Protein AF-A0A0C3BB03-F1 (afdb_monomer)

Solvent-accessible surface area (backbone atoms only — not comparable to full-atom values): 6507 Å² total; per-residue (Å²): 126,90,76,76,81,75,54,69,69,59,51,50,52,51,51,51,50,54,50,52,54,53,47,51,54,49,27,54,54,49,53,60,54,65,72,50,68,92,87,60,92,73,78,52,59,61,58,50,34,52,49,51,30,52,50,41,31,71,76,70,70,46,90,57,90,67,57,40,68,60,41,54,44,44,60,74,71,47,76,53,71,68,56,57,46,59,76,66,44,94,54,53,77,69,52,48,52,52,53,53,50,51,51,58,65,72,73,108

Mean predicted aligned error: 7.84 Å

Foldseek 3Di:
DPDDDDDPVVVVVVLVVVLVVLLVVLLVVLLVLVPDDPPDDRDQLVNSQVVSQVVCCVPPVDRHHDDSVVSVCVNVPHDDPVRVVQVVDPDHPVRVVVVVVVCVVVVD

Nearest PDB structures (foldseek):
  9jk9-assembly1_A  TM=3.762E-01  e=3.702E+00  Homo sapiens
  6by2-assembly1_C  TM=3.829E-01  e=6.469E+00  Streptomyces coelicolor A3(2)
  3ifx-assembly1_B  TM=3.886E-01  e=7.791E+00  Streptomyces lividans

Sequence (108 aa):
MPGCAKSDTKKSQLLQKAHDDLMAQAVAAYCTKLKKPAGLKQWGARTICKDFESLNRQAMGKDIKLIYSTLMHLATGGKTKAQSNAEKSWLSDAEVEIVIAYIGEIGN

Structure (mmCIF, N/CA/C/O backbone):
data_AF-A0A0C3BB03-F1
#
_entry.id   AF-A0A0C3BB03-F1
#
loop_
_atom_site.group_PDB
_atom_site.id
_atom_site.type_symbol
_atom_site.label_atom_id
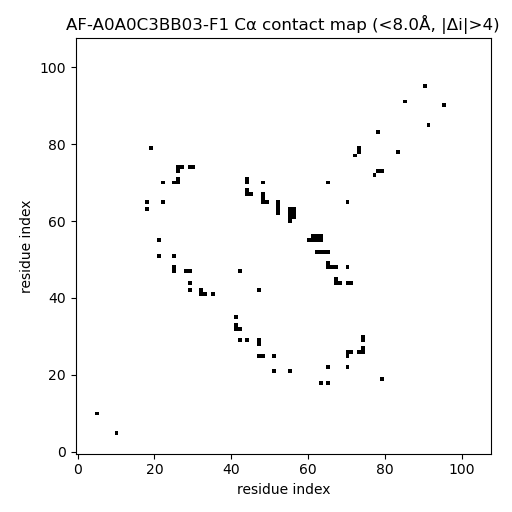_atom_site.label_alt_id
_atom_site.label_comp_id
_atom_site.label_asym_id
_atom_site.label_entity_id
_atom_site.label_seq_id
_atom_site.pdbx_PDB_ins_code
_atom_site.Cartn_x
_atom_site.Cartn_y
_atom_site.Cartn_z
_atom_site.occupancy
_atom_site.B_iso_or_equiv
_atom_site.auth_seq_id
_atom_site.auth_comp_id
_atom_site.auth_asym_id
_atom_site.auth_atom_id
_atom_site.pdbx_PDB_model_num
ATOM 1 N N . MET A 1 1 ? 27.935 11.313 -18.012 1.00 44.84 1 MET A N 1
ATOM 2 C CA . MET A 1 1 ? 27.037 12.405 -18.449 1.00 44.84 1 MET A CA 1
ATOM 3 C C . MET A 1 1 ? 26.032 12.664 -17.335 1.00 44.84 1 MET A C 1
ATOM 5 O O . MET A 1 1 ? 25.542 11.679 -16.790 1.00 44.84 1 MET A O 1
ATOM 9 N N . PRO A 1 2 ? 25.757 13.918 -16.939 1.00 46.12 2 PRO A N 1
ATOM 10 C CA . PRO A 1 2 ? 24.689 14.199 -15.983 1.00 46.12 2 PRO A CA 1
ATOM 11 C C . PRO A 1 2 ? 23.364 13.651 -16.535 1.00 46.12 2 PRO A C 1
ATOM 13 O O . PRO A 1 2 ? 23.052 13.829 -17.710 1.00 46.12 2 PRO A O 1
ATOM 16 N N . GLY A 1 3 ? 22.667 12.879 -15.698 1.00 65.56 3 GLY A N 1
ATOM 17 C CA . GLY A 1 3 ? 21.604 11.963 -16.102 1.00 65.56 3 GLY A CA 1
ATOM 18 C C . GLY A 1 3 ? 20.372 12.659 -16.674 1.00 65.56 3 GLY A C 1
ATOM 19 O O . GLY A 1 3 ? 19.874 13.632 -16.111 1.00 65.56 3 GLY A O 1
ATOM 20 N N . CYS A 1 4 ? 19.867 12.124 -17.785 1.00 77.88 4 CYS A N 1
ATOM 21 C CA . CYS A 1 4 ? 18.640 12.585 -18.422 1.00 77.88 4 CYS A CA 1
ATOM 22 C C . CYS A 1 4 ? 17.455 12.561 -17.445 1.00 77.88 4 CYS A C 1
ATOM 24 O O . CYS A 1 4 ? 17.339 11.679 -16.587 1.00 77.88 4 CYS A O 1
ATOM 26 N N . ALA A 1 5 ? 16.540 13.518 -17.608 1.00 84.44 5 ALA A N 1
ATOM 27 C CA . ALA A 1 5 ? 15.280 13.518 -16.881 1.00 84.44 5 ALA A CA 1
ATOM 28 C C . ALA A 1 5 ? 14.528 12.197 -17.123 1.00 84.44 5 ALA A C 1
ATOM 30 O O . ALA A 1 5 ? 14.457 11.697 -18.244 1.00 84.44 5 ALA A O 1
ATOM 31 N N . LYS A 1 6 ? 13.961 11.624 -16.057 1.00 86.44 6 LYS A N 1
ATOM 32 C CA . LYS A 1 6 ? 13.181 10.382 -16.152 1.00 86.44 6 LYS A CA 1
ATOM 33 C C . LYS A 1 6 ? 11.949 10.593 -17.037 1.00 86.44 6 LYS A C 1
ATOM 35 O O . LYS A 1 6 ? 11.331 11.657 -16.973 1.00 86.44 6 LYS A O 1
ATOM 40 N N . SER A 1 7 ? 11.551 9.554 -17.772 1.00 90.50 7 SER A N 1
ATOM 41 C CA . SER A 1 7 ? 10.264 9.537 -18.475 1.00 90.50 7 SER A CA 1
ATOM 42 C C . SER A 1 7 ? 9.102 9.671 -17.489 1.00 90.50 7 SER A C 1
ATOM 44 O O . SER A 1 7 ? 9.206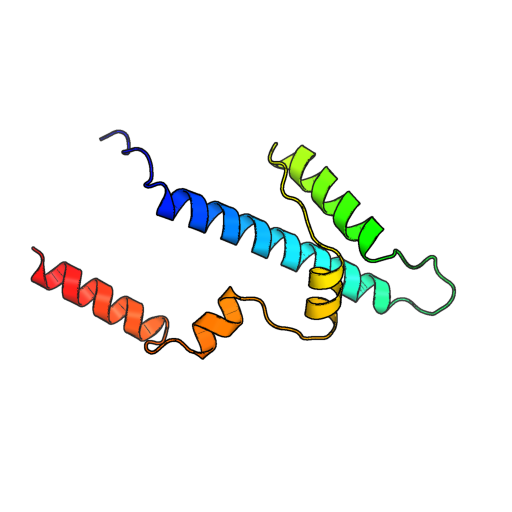 9.274 -16.321 1.00 90.50 7 SER A O 1
ATOM 46 N N . ASP A 1 8 ? 7.976 10.206 -17.950 1.00 89.00 8 ASP A N 1
ATOM 47 C CA . ASP A 1 8 ? 6.807 10.407 -17.089 1.00 89.00 8 ASP A CA 1
ATOM 48 C C . ASP A 1 8 ? 6.234 9.084 -16.580 1.00 89.00 8 ASP A C 1
ATOM 50 O O . ASP A 1 8 ? 5.875 8.977 -15.406 1.00 89.00 8 ASP A O 1
ATOM 54 N N . THR A 1 9 ? 6.295 8.030 -17.397 1.00 90.25 9 THR A N 1
ATOM 55 C CA . THR A 1 9 ? 5.971 6.663 -16.977 1.00 90.25 9 THR A CA 1
ATOM 56 C C . THR A 1 9 ? 6.825 6.229 -15.790 1.00 90.25 9 THR A C 1
ATOM 58 O O . THR A 1 9 ? 6.303 5.718 -14.798 1.00 90.25 9 THR A O 1
ATOM 61 N N . LYS A 1 10 ? 8.142 6.478 -15.830 1.00 89.69 10 LYS A N 1
ATOM 62 C CA . LYS A 1 10 ? 9.038 6.096 -14.732 1.00 89.69 10 LYS A CA 1
ATOM 63 C C . LYS A 1 10 ? 8.777 6.923 -13.475 1.00 89.69 10 LYS A C 1
ATOM 65 O O . LYS A 1 10 ? 8.860 6.388 -12.370 1.00 89.69 10 LYS A O 1
ATOM 70 N N . LYS A 1 11 ? 8.435 8.208 -13.615 1.00 90.31 11 LYS A N 1
ATOM 71 C CA . LYS A 1 11 ? 8.010 9.048 -12.482 1.00 90.31 11 LYS A CA 1
ATOM 72 C C . LYS A 1 11 ? 6.722 8.511 -11.850 1.00 90.31 11 LYS A C 1
ATOM 74 O O . LYS A 1 11 ? 6.669 8.387 -10.630 1.00 90.31 11 LYS A O 1
ATOM 79 N N . SER A 1 12 ? 5.732 8.137 -12.662 1.00 87.81 12 SER A N 1
ATOM 80 C CA . SER A 1 12 ? 4.468 7.552 -12.197 1.00 87.81 12 SER A CA 1
ATOM 81 C C . SER A 1 12 ? 4.688 6.234 -11.445 1.00 87.81 12 SER A C 1
ATOM 83 O O . SER A 1 12 ? 4.198 6.080 -10.329 1.00 87.81 12 SER A O 1
ATOM 85 N N . GLN A 1 13 ? 5.523 5.333 -11.978 1.00 89.69 13 GLN A N 1
ATOM 86 C CA . GLN A 1 13 ? 5.892 4.085 -11.296 1.00 89.69 13 GLN A CA 1
ATOM 87 C C . GLN A 1 13 ? 6.537 4.336 -9.926 1.00 89.69 13 GLN A C 1
ATOM 89 O O . GLN A 1 13 ? 6.223 3.652 -8.955 1.00 89.69 13 GLN A O 1
ATOM 94 N N . LEU A 1 14 ? 7.426 5.331 -9.827 1.00 90.12 14 LEU A N 1
ATOM 95 C CA . LEU A 1 14 ? 8.066 5.692 -8.559 1.00 90.12 14 LEU A CA 1
ATOM 96 C C . LEU A 1 14 ? 7.068 6.259 -7.545 1.00 90.12 14 LEU A C 1
ATOM 98 O O . LEU A 1 14 ? 7.177 5.954 -6.360 1.00 90.12 14 LEU A O 1
ATOM 102 N N . LEU A 1 15 ? 6.104 7.066 -7.997 1.00 89.12 15 LEU A N 1
ATOM 103 C CA . LEU A 1 15 ? 5.037 7.583 -7.137 1.00 89.12 15 LEU A CA 1
ATOM 104 C C . LEU A 1 15 ? 4.126 6.459 -6.639 1.00 89.12 15 LEU A C 1
ATOM 106 O O . LEU A 1 15 ? 3.830 6.415 -5.448 1.00 89.12 15 LEU A O 1
ATOM 110 N N . GLN A 1 16 ? 3.740 5.532 -7.519 1.00 89.75 16 GLN A N 1
ATOM 111 C CA . GLN A 1 16 ? 2.922 4.381 -7.139 1.00 89.75 16 GLN A CA 1
ATOM 112 C C . GLN A 1 16 ? 3.644 3.507 -6.111 1.00 89.75 16 GLN A C 1
ATOM 114 O O . GLN A 1 16 ? 3.055 3.152 -5.095 1.00 89.75 16 GLN A O 1
ATOM 119 N N . LYS A 1 17 ? 4.935 3.227 -6.330 1.00 90.94 17 LYS A N 1
ATOM 120 C CA . LYS A 1 17 ? 5.750 2.467 -5.377 1.00 90.94 17 LYS A CA 1
ATOM 121 C C . LYS A 1 17 ? 5.815 3.157 -4.013 1.00 90.94 17 LYS A C 1
ATOM 123 O O . LYS A 1 17 ? 5.551 2.522 -3.004 1.00 90.94 17 LYS A O 1
ATOM 128 N N . ALA A 1 18 ? 6.080 4.465 -3.989 1.00 91.25 18 ALA A N 1
ATOM 129 C CA . ALA A 1 18 ? 6.113 5.230 -2.743 1.00 91.25 18 ALA A CA 1
ATOM 130 C C . ALA A 1 18 ? 4.762 5.210 -2.004 1.00 91.25 18 ALA A C 1
ATOM 132 O O . ALA A 1 18 ? 4.730 5.100 -0.780 1.00 91.25 18 ALA A O 1
ATOM 133 N N . HIS A 1 19 ? 3.649 5.294 -2.739 1.00 92.75 19 HIS A N 1
ATOM 134 C CA . HIS A 1 19 ? 2.312 5.15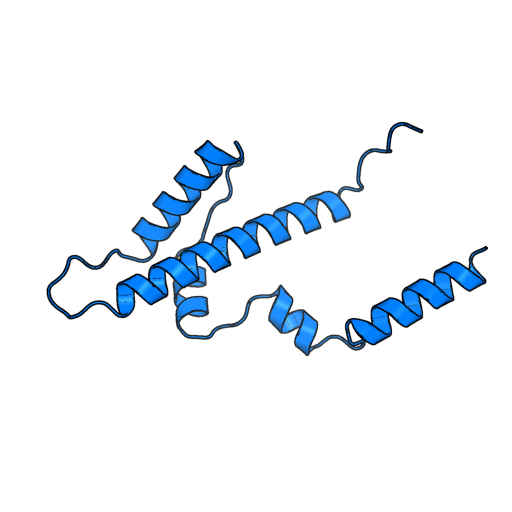8 -2.165 1.00 92.75 19 HIS A CA 1
ATOM 135 C C . HIS A 1 19 ? 2.086 3.760 -1.572 1.00 92.75 19 HIS A C 1
ATOM 137 O O . HIS A 1 19 ? 1.594 3.645 -0.450 1.00 92.75 19 HIS A O 1
ATOM 143 N N . ASP A 1 20 ? 2.445 2.704 -2.301 1.00 92.00 20 ASP A N 1
ATOM 144 C CA . ASP A 1 20 ? 2.237 1.323 -1.859 1.00 92.00 20 ASP A CA 1
ATOM 145 C C . ASP A 1 20 ? 3.105 0.981 -0.638 1.00 92.00 20 ASP A C 1
ATOM 147 O O . ASP A 1 20 ? 2.611 0.357 0.303 1.00 92.00 20 ASP A O 1
ATOM 151 N N . ASP A 1 21 ? 4.346 1.473 -0.595 1.00 91.94 21 ASP A N 1
ATOM 152 C CA . ASP A 1 21 ? 5.244 1.338 0.558 1.00 91.94 21 ASP A CA 1
ATOM 153 C C . ASP A 1 21 ? 4.661 2.038 1.800 1.00 91.94 21 ASP A C 1
ATOM 155 O O . ASP A 1 21 ? 4.607 1.455 2.888 1.00 91.94 21 ASP A O 1
ATOM 159 N N . LEU A 1 22 ? 4.159 3.270 1.643 1.00 93.81 22 LEU A N 1
ATOM 160 C CA . LEU A 1 22 ? 3.514 4.017 2.727 1.00 93.81 22 LEU A CA 1
ATOM 161 C C . LEU A 1 22 ? 2.241 3.306 3.220 1.00 93.81 22 LEU A C 1
ATOM 163 O O . LEU A 1 22 ? 2.003 3.204 4.427 1.00 93.81 22 LEU A O 1
ATOM 167 N N . MET A 1 23 ? 1.439 2.768 2.297 1.00 94.38 23 MET A N 1
ATOM 168 C CA . MET A 1 23 ? 0.238 2.000 2.626 1.00 94.38 23 MET A CA 1
ATOM 169 C C . MET A 1 23 ? 0.587 0.717 3.393 1.00 94.38 23 MET A C 1
ATOM 171 O O . MET A 1 23 ? -0.076 0.405 4.382 1.00 94.38 23 MET A O 1
ATOM 175 N N . ALA A 1 24 ? 1.639 -0.004 2.997 1.00 93.06 24 ALA A N 1
ATOM 176 C CA . ALA A 1 24 ? 2.086 -1.213 3.686 1.00 93.06 24 ALA A CA 1
ATOM 177 C C . ALA A 1 24 ? 2.510 -0.925 5.137 1.00 93.06 24 ALA A C 1
ATOM 179 O O . ALA A 1 24 ? 2.129 -1.661 6.052 1.00 93.06 24 ALA A O 1
ATOM 180 N N . GLN A 1 25 ? 3.223 0.183 5.371 1.00 93.44 25 GLN A N 1
ATOM 181 C CA . GLN A 1 25 ? 3.580 0.629 6.723 1.00 93.44 25 GLN A CA 1
ATOM 182 C C . GLN A 1 25 ? 2.338 0.956 7.564 1.00 93.44 25 GLN A C 1
ATOM 184 O O . GLN A 1 25 ? 2.230 0.520 8.715 1.00 93.44 25 GLN A O 1
ATOM 189 N N . ALA A 1 26 ? 1.368 1.668 6.982 1.00 93.56 26 ALA A N 1
ATOM 190 C CA . ALA A 1 26 ? 0.120 2.010 7.659 1.00 93.56 26 ALA A CA 1
ATOM 191 C C . ALA A 1 26 ? -0.719 0.762 8.004 1.00 93.56 26 ALA A C 1
ATOM 193 O O . ALA A 1 26 ? -1.269 0.671 9.106 1.00 93.56 26 ALA A O 1
ATOM 194 N N . VAL A 1 27 ? -0.781 -0.226 7.103 1.00 93.25 27 VAL A N 1
ATOM 195 C CA . VAL A 1 27 ? -1.450 -1.518 7.338 1.00 93.25 27 VAL A CA 1
ATOM 196 C C . VAL A 1 27 ? -0.771 -2.278 8.474 1.00 93.25 27 VAL A C 1
ATOM 198 O O . VAL A 1 27 ? -1.455 -2.725 9.395 1.00 93.25 27 VAL A O 1
ATOM 201 N N . ALA A 1 28 ? 0.561 -2.375 8.470 1.00 92.19 28 ALA A N 1
ATOM 202 C CA . ALA A 1 28 ? 1.303 -3.027 9.547 1.00 92.19 28 ALA A CA 1
ATOM 203 C C . ALA A 1 28 ? 1.000 -2.370 10.906 1.00 92.19 28 ALA A C 1
ATOM 205 O O . ALA A 1 28 ? 0.637 -3.057 11.867 1.00 92.19 28 ALA A O 1
ATOM 206 N N . ALA A 1 29 ? 1.045 -1.036 10.975 1.00 91.38 29 ALA A N 1
ATOM 207 C CA . ALA A 1 29 ? 0.704 -0.288 12.181 1.00 91.38 29 ALA A CA 1
ATOM 208 C C . ALA A 1 29 ? -0.745 -0.538 12.634 1.00 91.38 29 ALA A C 1
ATOM 210 O O . ALA A 1 29 ? -0.988 -0.771 13.820 1.00 91.38 29 ALA A O 1
ATOM 211 N N . TYR A 1 30 ? -1.708 -0.566 11.712 1.00 91.38 30 TYR A N 1
ATOM 212 C CA . TYR A 1 30 ? -3.101 -0.872 12.039 1.00 91.38 30 TYR A CA 1
ATOM 213 C C . TYR A 1 30 ? -3.277 -2.297 12.577 1.00 91.38 30 TYR A C 1
ATOM 215 O O . TYR A 1 30 ? -3.896 -2.482 13.627 1.00 91.38 30 TYR A O 1
ATOM 223 N N . CYS A 1 31 ? -2.655 -3.292 11.945 1.00 88.31 31 CYS A N 1
ATOM 224 C CA . CYS A 1 31 ? -2.691 -4.680 12.404 1.00 88.31 31 CYS A CA 1
ATOM 225 C C . CYS A 1 31 ? -2.099 -4.839 13.814 1.00 88.31 31 CYS A C 1
ATOM 227 O O . CYS A 1 31 ? -2.659 -5.567 14.635 1.00 88.31 31 CYS A O 1
ATOM 229 N N . THR A 1 32 ? -1.012 -4.129 14.151 1.00 87.62 32 THR A N 1
ATOM 230 C CA . THR A 1 32 ? -0.473 -4.153 15.529 1.00 87.62 32 THR A CA 1
ATOM 231 C C . THR A 1 32 ? -1.434 -3.544 16.551 1.00 87.62 32 THR A C 1
ATOM 233 O O . THR A 1 32 ? -1.530 -4.031 17.677 1.00 87.62 32 THR A O 1
ATOM 236 N N . LYS A 1 33 ? -2.179 -2.498 16.172 1.00 83.88 33 LYS A N 1
ATOM 237 C CA . LYS A 1 33 ? -3.178 -1.856 17.037 1.00 83.88 33 LYS A CA 1
ATOM 238 C C . LYS A 1 33 ? -4.406 -2.743 17.243 1.00 83.88 33 LYS A C 1
ATOM 240 O O . LYS A 1 33 ? -4.926 -2.757 18.355 1.00 83.88 33 LYS A O 1
ATOM 245 N N . LEU A 1 34 ? -4.830 -3.492 16.223 1.00 79.81 34 LEU A N 1
ATOM 246 C CA . LEU A 1 34 ? -5.943 -4.443 16.321 1.00 79.81 34 LEU A CA 1
ATOM 247 C C . LEU A 1 34 ? -5.662 -5.600 17.286 1.00 79.81 34 LEU A C 1
ATOM 249 O O . LEU A 1 34 ? -6.571 -6.052 17.969 1.00 79.81 34 LEU A O 1
ATOM 253 N N . LYS A 1 35 ? -4.406 -6.048 17.393 1.00 80.50 35 LYS A N 1
ATOM 254 C CA . LYS A 1 35 ? -4.002 -7.119 18.323 1.00 80.50 35 LYS A CA 1
ATOM 255 C C . LYS A 1 35 ? -4.048 -6.713 19.804 1.00 80.50 35 LYS A C 1
ATOM 257 O O . LYS A 1 35 ? -3.834 -7.560 20.666 1.00 80.50 35 LYS A O 1
ATOM 262 N N . LYS A 1 36 ? -4.276 -5.433 20.124 1.00 77.44 36 LYS A N 1
ATOM 263 C CA . LYS A 1 36 ? -4.349 -4.972 21.517 1.00 77.44 36 LYS A CA 1
ATOM 264 C C . LYS A 1 36 ? -5.638 -5.467 22.188 1.00 77.44 36 LYS A C 1
ATOM 266 O O . LYS A 1 36 ? -6.685 -5.453 21.540 1.00 77.44 36 LYS A O 1
ATOM 271 N N . PRO A 1 37 ? -5.586 -5.851 23.478 1.00 69.44 37 PRO A N 1
ATOM 272 C CA . PRO A 1 37 ? -6.759 -6.333 24.199 1.00 69.44 37 PRO A CA 1
ATOM 273 C C . PRO A 1 37 ? -7.863 -5.268 24.249 1.00 69.44 37 PRO A C 1
ATOM 275 O O . PRO A 1 37 ? -7.589 -4.062 24.285 1.00 69.44 37 PRO A O 1
ATOM 278 N N . ALA A 1 38 ? -9.116 -5.728 24.248 1.00 64.94 38 ALA A N 1
ATOM 279 C CA . ALA A 1 38 ? -10.288 -4.869 24.370 1.00 64.94 38 ALA A CA 1
ATOM 280 C C . ALA A 1 38 ? -10.209 -4.053 25.675 1.00 64.94 38 ALA A C 1
ATOM 282 O O . ALA A 1 38 ? -9.995 -4.614 26.745 1.00 64.94 38 ALA A O 1
ATOM 283 N N . GLY A 1 39 ? -10.333 -2.724 25.576 1.00 67.81 39 GLY A N 1
ATOM 284 C CA . GLY A 1 39 ? -10.247 -1.798 26.718 1.00 67.81 39 GLY A CA 1
ATOM 285 C C . GLY A 1 39 ? -9.236 -0.659 26.542 1.00 67.81 39 GLY A C 1
ATOM 286 O O . GLY A 1 39 ? -9.367 0.382 27.179 1.00 67.81 39 GLY A O 1
ATOM 287 N N . LEU A 1 40 ? -8.268 -0.795 25.629 1.00 67.44 40 LEU A N 1
ATOM 288 C CA . LEU A 1 40 ? -7.381 0.305 25.228 1.00 67.44 40 LEU A CA 1
ATOM 289 C C . LEU A 1 40 ? -7.972 1.077 24.042 1.00 67.44 40 LEU A C 1
ATOM 291 O O . LEU A 1 40 ? -8.592 0.487 23.159 1.00 67.44 40 LEU A O 1
ATOM 295 N N . LYS A 1 41 ? -7.741 2.399 23.986 1.00 66.12 41 LYS A N 1
ATOM 296 C CA . LYS A 1 41 ? -8.204 3.262 22.884 1.00 66.12 41 LYS A CA 1
ATOM 297 C C . LYS A 1 41 ? -7.697 2.731 21.538 1.00 66.12 41 LYS A C 1
ATOM 299 O O . LYS A 1 41 ? -6.524 2.903 21.193 1.00 66.12 41 LYS A O 1
ATOM 304 N N . GLN A 1 42 ? -8.586 2.104 20.772 1.00 69.19 42 GLN A N 1
ATOM 305 C CA . GLN A 1 42 ? -8.299 1.643 19.420 1.00 69.19 42 GLN A CA 1
ATOM 306 C C . GLN A 1 42 ? -8.321 2.838 18.468 1.00 69.19 42 GLN A C 1
ATOM 308 O O . GLN A 1 42 ? -9.205 3.692 18.521 1.00 69.19 42 GLN A O 1
ATOM 313 N N . TRP A 1 43 ? -7.301 2.934 17.622 1.00 75.00 43 TRP A N 1
ATOM 314 C CA . TRP A 1 43 ? -7.229 3.988 16.620 1.00 75.00 43 TRP A CA 1
ATOM 315 C C . TRP A 1 43 ? -7.972 3.522 15.377 1.00 75.00 43 TRP A C 1
ATOM 317 O O . TRP A 1 43 ? -7.688 2.448 14.847 1.00 75.00 43 TRP A O 1
ATOM 327 N N . GLY A 1 44 ? -8.930 4.326 14.918 1.00 85.56 44 GLY A N 1
ATOM 328 C CA . GLY A 1 44 ? -9.644 4.037 13.682 1.00 85.56 44 GLY A CA 1
ATOM 329 C C . GLY A 1 44 ? -8.711 4.117 12.474 1.00 85.56 44 GLY A C 1
ATOM 330 O O . GLY A 1 44 ? -7.766 4.909 12.462 1.00 85.56 44 GLY A O 1
ATOM 331 N N . ALA A 1 45 ? -9.017 3.350 11.425 1.00 87.56 45 ALA A N 1
ATOM 332 C CA . ALA A 1 45 ? -8.253 3.333 10.174 1.00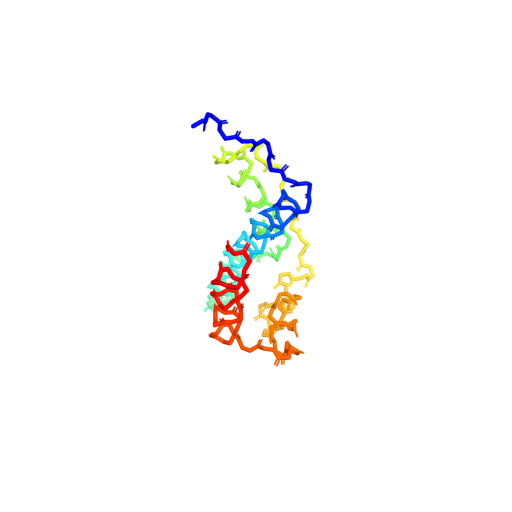 87.56 45 ALA A CA 1
ATOM 333 C C . ALA A 1 45 ? -7.998 4.746 9.611 1.00 87.56 45 ALA A C 1
ATOM 335 O O . ALA A 1 45 ? -6.893 5.059 9.185 1.00 87.56 45 ALA A O 1
ATOM 336 N N . ARG A 1 46 ? -8.996 5.640 9.690 1.00 92.44 46 ARG A N 1
ATOM 337 C CA . ARG A 1 46 ? -8.876 7.042 9.246 1.00 92.44 46 ARG A CA 1
ATOM 338 C C . ARG A 1 46 ? -7.825 7.838 10.020 1.00 92.44 46 ARG A C 1
ATOM 340 O O . ARG A 1 46 ? -7.136 8.654 9.420 1.00 92.44 46 ARG A O 1
ATOM 347 N N . THR A 1 47 ? -7.725 7.632 11.332 1.00 92.06 47 THR A N 1
ATOM 348 C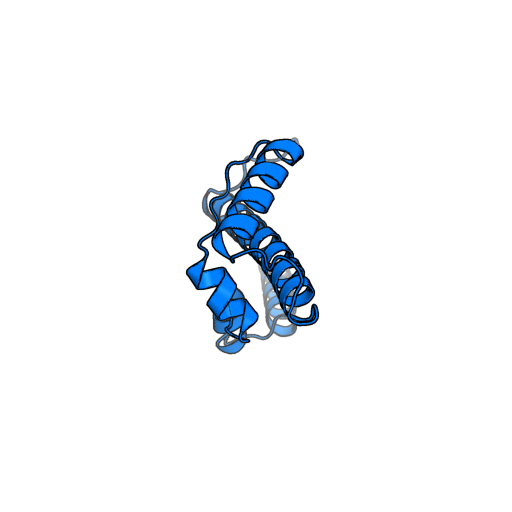 CA . THR A 1 47 ? -6.735 8.319 12.173 1.00 92.06 47 THR A CA 1
ATOM 349 C C . THR A 1 47 ? -5.333 7.873 11.795 1.00 92.06 47 THR A C 1
ATOM 351 O O . THR A 1 47 ? -4.461 8.710 11.618 1.00 92.06 47 THR A O 1
ATOM 354 N N . ILE A 1 48 ? -5.145 6.568 11.590 1.00 91.25 48 ILE A N 1
ATOM 355 C CA . ILE A 1 48 ? -3.853 6.021 11.172 1.00 91.25 48 ILE A CA 1
ATOM 356 C C . ILE A 1 48 ? -3.458 6.558 9.797 1.00 91.25 48 ILE A C 1
ATOM 358 O O . ILE A 1 48 ? -2.340 7.036 9.653 1.00 91.25 48 ILE A O 1
ATOM 362 N N . CYS A 1 49 ? -4.363 6.558 8.812 1.00 93.56 49 CYS A N 1
ATOM 363 C CA . CYS A 1 49 ? -4.067 7.144 7.502 1.00 93.56 49 CYS A CA 1
ATOM 364 C C . CYS A 1 49 ? -3.587 8.597 7.625 1.00 93.56 49 CYS A C 1
ATOM 366 O O . CYS A 1 49 ? -2.526 8.914 7.106 1.00 93.56 49 CYS A O 1
ATOM 368 N N . LYS A 1 50 ? -4.312 9.451 8.362 1.00 93.25 50 LYS A N 1
ATOM 369 C CA . LYS A 1 50 ? -3.938 10.865 8.543 1.00 93.25 50 LYS A CA 1
ATOM 370 C C . LYS A 1 50 ? -2.583 11.048 9.225 1.00 93.25 50 LYS A C 1
ATOM 372 O O . LYS A 1 50 ? -1.812 11.913 8.817 1.00 93.25 50 LYS A O 1
ATOM 377 N N . ASP A 1 51 ? -2.286 10.241 10.241 1.00 92.94 51 ASP A N 1
ATOM 378 C CA . ASP A 1 51 ? -0.98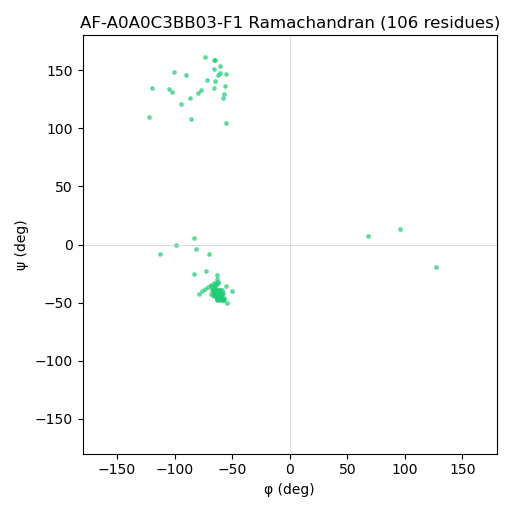2 10.278 10.902 1.00 92.94 51 ASP A CA 1
ATOM 379 C C . ASP A 1 51 ? 0.136 9.926 9.918 1.00 92.94 51 ASP A C 1
ATOM 381 O O . ASP A 1 51 ? 1.094 10.685 9.794 1.00 92.94 51 ASP A O 1
ATOM 385 N N . PHE A 1 52 ? -0.011 8.847 9.146 1.00 92.69 52 PHE A N 1
ATOM 386 C CA . PHE A 1 52 ? 0.992 8.456 8.150 1.00 92.69 52 PHE A CA 1
ATOM 387 C C . PHE A 1 52 ? 1.129 9.465 7.002 1.00 92.69 52 PHE A C 1
ATOM 389 O O . PHE A 1 52 ? 2.249 9.744 6.580 1.00 92.69 52 PHE A O 1
ATOM 396 N N . GLU A 1 53 ? 0.030 10.065 6.538 1.00 93.38 53 GLU A N 1
ATOM 397 C CA . GLU A 1 53 ? 0.056 11.180 5.580 1.00 93.38 53 GLU A CA 1
ATOM 398 C C . GLU A 1 53 ? 0.876 12.356 6.136 1.00 93.38 53 GLU A C 1
ATOM 400 O O . GLU A 1 53 ? 1.771 12.877 5.467 1.00 93.38 53 GLU A O 1
ATOM 405 N N . SER A 1 54 ? 0.619 12.742 7.391 1.00 92.12 54 SER A N 1
ATOM 406 C CA . SER A 1 54 ? 1.324 13.847 8.046 1.00 92.12 54 SER A CA 1
ATOM 407 C C . SER A 1 54 ? 2.814 13.556 8.257 1.00 92.12 54 SER A C 1
ATOM 409 O O . SER A 1 54 ? 3.648 14.417 7.975 1.00 92.12 54 SER A O 1
ATOM 411 N N . LEU A 1 55 ? 3.158 12.332 8.671 1.00 91.31 55 LEU A N 1
ATOM 412 C CA . LEU A 1 55 ? 4.536 11.887 8.872 1.00 91.31 55 LEU A CA 1
ATOM 413 C C . LEU A 1 55 ? 5.301 11.854 7.550 1.00 91.31 55 LEU A C 1
ATOM 415 O O . LEU A 1 55 ? 6.426 12.343 7.476 1.00 91.31 55 LEU A O 1
ATOM 419 N N . ASN A 1 56 ? 4.683 11.343 6.483 1.00 91.19 56 ASN A N 1
ATOM 420 C CA . ASN A 1 56 ? 5.297 11.321 5.159 1.00 91.19 56 ASN A CA 1
ATOM 421 C C . ASN A 1 56 ? 5.520 12.736 4.613 1.00 91.19 56 ASN A C 1
ATOM 423 O O . ASN A 1 56 ? 6.570 13.026 4.036 1.00 91.19 56 ASN A O 1
ATOM 427 N N . ARG A 1 57 ? 4.564 13.643 4.847 1.00 91.31 57 ARG A N 1
ATOM 428 C CA . ARG A 1 57 ? 4.708 15.056 4.490 1.00 91.31 57 ARG A CA 1
ATOM 429 C C . ARG A 1 57 ? 5.860 15.717 5.249 1.00 91.31 57 ARG A C 1
ATOM 431 O O . ARG A 1 57 ? 6.601 16.480 4.642 1.00 91.31 57 ARG A O 1
ATOM 438 N N . GLN A 1 58 ? 6.037 15.417 6.535 1.00 89.69 58 GLN A N 1
ATOM 439 C CA . GLN A 1 58 ? 7.154 15.940 7.332 1.00 89.69 58 GLN A CA 1
ATOM 440 C C . GLN A 1 58 ? 8.506 15.359 6.895 1.00 89.69 58 GLN A C 1
ATOM 442 O O . GLN A 1 58 ? 9.477 16.100 6.785 1.00 89.69 58 GLN A O 1
ATOM 447 N N . ALA A 1 59 ? 8.568 14.054 6.623 1.00 86.75 59 ALA A N 1
ATOM 448 C CA . ALA A 1 59 ? 9.817 13.362 6.313 1.00 86.75 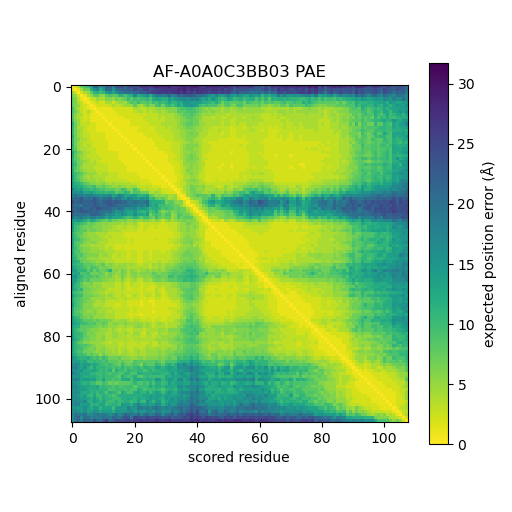59 ALA A CA 1
ATOM 449 C C . ALA A 1 59 ? 10.292 13.574 4.867 1.00 86.75 59 ALA A C 1
ATOM 451 O O . ALA A 1 59 ? 11.481 13.768 4.627 1.00 86.75 59 ALA A O 1
ATOM 452 N N . MET A 1 60 ? 9.380 13.515 3.892 1.00 86.06 60 MET A N 1
ATOM 453 C CA . MET A 1 60 ? 9.715 13.543 2.462 1.00 86.06 60 MET A CA 1
ATOM 454 C C . MET A 1 60 ? 9.238 14.805 1.739 1.00 86.06 60 MET A C 1
ATOM 456 O O . MET A 1 60 ? 9.536 14.970 0.555 1.00 86.06 60 MET A O 1
ATOM 460 N N . GLY A 1 61 ? 8.447 15.663 2.392 1.00 85.50 61 GLY A N 1
ATOM 461 C CA . GLY A 1 61 ? 7.851 16.846 1.760 1.00 85.50 61 GLY A CA 1
ATOM 462 C C . GLY A 1 61 ? 6.793 16.527 0.698 1.00 85.50 61 GLY A C 1
ATOM 463 O O . GLY A 1 61 ? 6.337 17.429 -0.000 1.00 85.50 61 GLY A O 1
ATOM 464 N N . LYS A 1 62 ? 6.403 15.255 0.544 1.00 85.75 62 LYS A N 1
ATOM 465 C CA . LYS A 1 62 ? 5.440 14.803 -0.465 1.00 85.75 62 LYS A CA 1
ATOM 466 C C . LYS A 1 62 ? 4.083 14.559 0.165 1.00 85.75 62 LYS A C 1
ATOM 468 O O . LYS A 1 62 ? 3.975 13.840 1.158 1.00 85.75 62 LYS A O 1
ATOM 473 N N . ASP A 1 63 ? 3.058 15.109 -0.469 1.00 88.56 63 ASP A N 1
ATOM 474 C CA . ASP A 1 63 ? 1.677 14.836 -0.107 1.00 88.56 63 ASP A CA 1
ATOM 475 C C . ASP A 1 63 ? 1.208 13.567 -0.829 1.00 88.56 63 ASP A C 1
ATOM 477 O O . ASP A 1 63 ? 1.068 13.541 -2.053 1.00 88.56 63 ASP A O 1
ATOM 481 N N . ILE A 1 64 ? 1.057 12.483 -0.071 1.00 91.38 64 ILE A N 1
ATOM 482 C CA . ILE A 1 64 ? 0.568 11.196 -0.566 1.00 91.38 64 ILE A CA 1
ATOM 483 C C . ILE A 1 64 ? -0.663 10.859 0.252 1.00 91.38 64 ILE A C 1
ATOM 485 O O . ILE A 1 64 ? -0.545 10.526 1.425 1.00 91.38 64 ILE A O 1
ATOM 489 N N . LYS A 1 65 ? -1.831 10.922 -0.383 1.00 92.44 65 LYS A N 1
ATOM 490 C CA . LYS A 1 65 ? -3.111 10.630 0.258 1.00 92.44 65 LYS A CA 1
ATOM 491 C C . LYS A 1 65 ? -3.346 9.124 0.357 1.00 92.44 65 LYS A C 1
ATOM 493 O O . LYS A 1 65 ? -3.277 8.421 -0.649 1.00 92.44 65 LYS A O 1
ATOM 498 N N . LEU A 1 66 ? -3.706 8.649 1.544 1.00 93.19 66 LEU A N 1
ATOM 499 C CA . LEU A 1 66 ? -4.051 7.264 1.838 1.00 93.19 66 LEU A CA 1
ATOM 500 C C . LEU A 1 66 ? -5.567 7.107 1.998 1.00 93.19 66 LEU A C 1
ATOM 502 O O . LEU A 1 66 ? -6.246 7.849 2.709 1.00 93.19 66 LEU A O 1
ATOM 506 N N . ILE A 1 67 ? -6.122 6.078 1.361 1.00 93.38 67 ILE A N 1
ATOM 507 C CA . ILE A 1 67 ? -7.549 5.763 1.456 1.00 93.38 67 ILE A CA 1
ATOM 508 C C . ILE A 1 67 ? -7.776 4.714 2.551 1.00 93.38 67 ILE A C 1
ATOM 510 O O . ILE A 1 67 ? -7.281 3.590 2.468 1.00 93.38 67 ILE A O 1
ATOM 514 N N . TYR A 1 68 ? -8.589 5.059 3.556 1.00 92.38 68 TYR A N 1
ATOM 515 C CA . TYR A 1 68 ? -8.844 4.186 4.710 1.00 92.38 68 TYR A CA 1
ATOM 516 C C . TYR A 1 68 ? -9.522 2.856 4.345 1.00 92.38 68 TYR A C 1
ATOM 518 O O . TYR A 1 68 ? -9.273 1.850 5.004 1.00 92.38 68 TYR A O 1
ATOM 526 N N . SER A 1 69 ? -10.387 2.833 3.324 1.00 92.50 69 SER A N 1
ATOM 527 C CA . SER A 1 69 ? -11.058 1.601 2.889 1.00 92.50 69 SER A CA 1
ATOM 528 C C . SER A 1 69 ? -10.060 0.607 2.302 1.00 92.50 69 SER A C 1
ATOM 530 O O . SER A 1 69 ? -10.128 -0.579 2.611 1.00 92.50 69 SER A O 1
ATOM 532 N N . THR A 1 70 ? -9.084 1.097 1.534 1.00 92.38 70 THR A N 1
ATOM 533 C CA . THR A 1 70 ? -7.967 0.292 1.030 1.00 92.38 70 THR A CA 1
ATOM 534 C C . THR A 1 70 ? -7.140 -0.270 2.179 1.00 92.38 70 THR A C 1
ATOM 536 O O . THR A 1 70 ? -6.843 -1.460 2.179 1.00 92.38 70 THR A O 1
ATOM 539 N N . LEU A 1 71 ? -6.829 0.544 3.194 1.00 93.69 71 LEU A N 1
ATOM 540 C CA . LEU A 1 71 ? -6.110 0.080 4.383 1.00 93.69 71 LEU A CA 1
ATOM 541 C C . LEU A 1 71 ? -6.862 -1.058 5.087 1.00 93.69 71 LEU A C 1
ATOM 543 O O . LEU A 1 71 ? -6.258 -2.079 5.402 1.00 93.69 71 LEU A O 1
ATOM 547 N N . MET A 1 72 ? -8.174 -0.913 5.301 1.00 91.50 72 MET A N 1
ATOM 548 C CA . MET A 1 72 ? -8.989 -1.964 5.922 1.00 91.50 72 MET A CA 1
ATOM 549 C C . MET A 1 72 ? -9.004 -3.247 5.088 1.00 91.50 72 MET A C 1
ATOM 551 O O . MET A 1 72 ? -8.792 -4.324 5.634 1.00 91.50 72 MET A O 1
ATOM 555 N N . HIS A 1 73 ? -9.202 -3.127 3.774 1.00 92.00 73 HIS A N 1
ATOM 556 C CA . HIS A 1 73 ? -9.210 -4.266 2.857 1.00 92.00 73 HIS A CA 1
ATOM 557 C C . HIS A 1 73 ? -7.874 -5.026 2.869 1.00 92.00 73 HIS A C 1
ATOM 559 O O . HIS A 1 73 ? -7.851 -6.255 2.938 1.00 92.00 73 HIS A O 1
ATOM 565 N N . LEU A 1 74 ? -6.750 -4.305 2.850 1.00 92.06 74 LEU A N 1
ATOM 566 C CA . LEU A 1 74 ? -5.417 -4.906 2.934 1.00 92.06 74 LEU A CA 1
ATOM 567 C C . LEU A 1 74 ? -5.162 -5.544 4.306 1.00 92.06 74 LEU A C 1
ATOM 569 O O . LEU A 1 74 ? -4.606 -6.636 4.379 1.00 92.06 74 LEU A O 1
ATOM 573 N N . ALA A 1 75 ? -5.621 -4.919 5.393 1.00 89.31 75 ALA A N 1
ATOM 574 C CA . ALA A 1 75 ? -5.487 -5.469 6.741 1.00 89.31 75 ALA A CA 1
ATOM 575 C C . ALA A 1 75 ? -6.243 -6.796 6.929 1.00 89.31 75 ALA A C 1
ATOM 577 O O . ALA A 1 75 ? -5.810 -7.642 7.706 1.00 89.31 75 ALA A O 1
ATOM 578 N N . THR A 1 76 ? -7.340 -7.003 6.195 1.00 89.12 76 THR A N 1
ATOM 579 C CA . THR A 1 76 ? -8.090 -8.270 6.176 1.00 89.12 76 THR A CA 1
ATOM 580 C C . THR A 1 76 ? -7.509 -9.329 5.230 1.00 89.12 76 THR A C 1
ATOM 582 O O . THR A 1 76 ? -8.116 -10.381 5.065 1.00 89.12 76 THR A O 1
ATOM 585 N N . GLY A 1 77 ? -6.350 -9.081 4.606 1.00 89.06 77 GLY A N 1
ATOM 586 C CA . GLY A 1 77 ? -5.694 -10.020 3.684 1.00 89.06 77 GLY A CA 1
ATOM 587 C C . GLY A 1 77 ? -5.989 -9.776 2.201 1.00 89.06 77 GLY A C 1
ATOM 588 O O . GLY A 1 77 ? -5.701 -10.625 1.360 1.00 89.06 77 GLY A O 1
ATOM 589 N N . GLY A 1 78 ? -6.567 -8.624 1.858 1.00 90.88 78 GLY A N 1
ATOM 590 C CA . GLY A 1 78 ? -6.724 -8.205 0.472 1.00 90.88 78 GLY A CA 1
ATOM 591 C C . GLY A 1 78 ? -5.381 -7.951 -0.220 1.00 90.88 78 GLY A C 1
ATOM 592 O O . GLY A 1 78 ? -4.373 -7.682 0.430 1.00 90.88 78 GLY A O 1
ATOM 593 N N . LYS A 1 79 ? -5.377 -7.991 -1.556 1.00 88.75 79 LYS A N 1
ATOM 594 C CA . LYS A 1 79 ? -4.169 -7.803 -2.375 1.00 88.75 79 LYS A CA 1
ATOM 595 C C . LYS A 1 79 ? -4.080 -6.393 -2.944 1.00 88.75 79 LYS A C 1
ATOM 597 O O . LYS A 1 79 ? -5.100 -5.775 -3.266 1.00 88.75 79 LYS A O 1
ATOM 602 N N . THR A 1 80 ? -2.860 -5.891 -3.114 1.00 88.31 80 THR A N 1
ATOM 603 C CA . THR A 1 80 ? -2.630 -4.663 -3.886 1.00 88.31 80 THR A CA 1
ATOM 604 C C . THR A 1 80 ? -2.789 -4.936 -5.382 1.00 88.31 80 THR A C 1
ATOM 606 O O . THR A 1 80 ? -2.705 -6.078 -5.840 1.00 88.31 80 THR A O 1
ATOM 609 N N . LYS A 1 81 ? -2.986 -3.880 -6.182 1.00 85.88 81 LYS A N 1
ATOM 610 C CA . LYS A 1 81 ? -2.990 -4.017 -7.648 1.00 85.88 81 LYS A CA 1
ATOM 611 C C . LYS A 1 81 ? -1.668 -4.581 -8.167 1.00 85.88 81 LYS A C 1
ATOM 613 O O . LYS A 1 81 ? -1.690 -5.418 -9.058 1.00 85.88 81 LYS A O 1
ATOM 618 N N . ALA A 1 82 ? -0.541 -4.157 -7.592 1.00 84.56 82 ALA A N 1
ATOM 619 C CA . ALA A 1 82 ? 0.774 -4.669 -7.962 1.00 84.56 82 ALA A CA 1
ATOM 620 C C . ALA A 1 82 ? 0.874 -6.183 -7.720 1.00 84.56 82 ALA A C 1
ATOM 622 O O . ALA A 1 82 ? 1.248 -6.915 -8.629 1.00 84.56 82 ALA A O 1
ATOM 623 N N . GLN A 1 83 ? 0.441 -6.659 -6.548 1.00 85.94 83 GLN A N 1
ATOM 624 C CA . GLN A 1 83 ? 0.402 -8.091 -6.232 1.00 85.94 83 GLN A CA 1
ATOM 625 C C . GLN A 1 83 ? -0.546 -8.860 -7.155 1.00 85.94 83 GLN A C 1
ATOM 627 O O . GLN A 1 83 ? -0.159 -9.872 -7.726 1.00 85.94 83 GLN A O 1
ATOM 632 N N . SER A 1 84 ? -1.770 -8.361 -7.358 1.00 88.25 84 SER A N 1
ATOM 633 C CA . SER A 1 84 ? -2.725 -9.022 -8.254 1.00 88.25 84 SER A CA 1
ATOM 634 C C . SER A 1 84 ? -2.233 -9.076 -9.701 1.00 88.25 84 SER A C 1
ATOM 636 O O . SER A 1 84 ? -2.612 -10.001 -10.416 1.00 88.25 84 SER A O 1
ATOM 638 N N . ASN A 1 85 ? -1.466 -8.083 -10.151 1.00 86.50 85 ASN A N 1
ATOM 639 C CA . ASN A 1 85 ? -0.895 -8.071 -11.492 1.00 86.50 85 ASN A CA 1
ATOM 640 C C . ASN A 1 85 ? 0.299 -9.022 -11.595 1.00 86.50 85 ASN A C 1
ATOM 642 O O . ASN A 1 85 ? 0.395 -9.726 -12.591 1.00 86.50 85 ASN A O 1
ATOM 646 N N . ALA A 1 86 ? 1.155 -9.085 -10.571 1.00 85.56 86 ALA A N 1
ATOM 647 C CA . ALA A 1 86 ? 2.265 -10.036 -10.516 1.00 85.56 86 ALA A CA 1
ATOM 648 C C . ALA A 1 86 ? 1.763 -11.488 -10.590 1.00 85.56 86 ALA A C 1
ATOM 650 O O . ALA A 1 86 ? 2.274 -12.274 -11.376 1.00 85.56 86 ALA A O 1
ATOM 651 N N . GLU A 1 87 ? 0.686 -11.819 -9.872 1.00 86.19 87 GLU A N 1
ATOM 652 C CA . GLU A 1 87 ? 0.058 -13.151 -9.924 1.00 86.19 87 GLU A CA 1
ATOM 653 C C . GLU A 1 87 ? -0.525 -13.517 -11.294 1.00 86.19 87 GLU A C 1
ATOM 655 O O . GLU A 1 87 ? -0.667 -14.693 -11.611 1.00 86.19 87 GLU A O 1
ATOM 660 N N . LYS A 1 88 ? -0.903 -12.516 -12.092 1.00 87.56 88 LYS A N 1
ATOM 661 C CA . LYS A 1 88 ? -1.463 -12.698 -13.440 1.00 87.56 88 LYS A CA 1
ATOM 662 C C . LYS A 1 88 ? -0.419 -12.511 -14.537 1.00 87.56 88 LYS A C 1
ATOM 664 O O . LYS A 1 88 ? -0.771 -12.577 -15.715 1.00 87.56 88 LYS A O 1
ATOM 669 N N . SER A 1 89 ? 0.822 -12.207 -14.167 1.00 85.88 89 SER A N 1
ATOM 670 C CA . SER A 1 89 ? 1.889 -11.957 -15.122 1.00 85.88 89 SER A CA 1
ATOM 671 C C . SER A 1 89 ? 2.185 -13.229 -15.907 1.00 85.88 89 SER A C 1
ATOM 673 O O . SER A 1 89 ? 2.184 -14.326 -15.357 1.00 85.88 89 SER A O 1
ATOM 675 N N . TRP A 1 90 ? 2.436 -13.077 -17.206 1.00 89.25 90 TRP A N 1
ATOM 676 C CA . TRP A 1 90 ? 2.855 -14.189 -18.062 1.00 89.25 90 TRP A CA 1
ATOM 677 C C . TRP A 1 90 ? 4.291 -14.629 -17.801 1.00 89.25 90 TRP A C 1
ATOM 679 O O . TRP A 1 90 ? 4.641 -15.755 -18.125 1.00 89.25 90 TRP A O 1
ATOM 689 N N . LEU A 1 91 ? 5.103 -13.733 -17.243 1.00 88.25 91 LEU A N 1
ATOM 690 C CA . LEU A 1 91 ? 6.491 -13.984 -16.895 1.00 88.25 91 LEU A CA 1
ATOM 691 C C . LEU A 1 91 ? 6.659 -13.778 -15.395 1.00 88.25 91 LEU A C 1
ATOM 693 O O . LEU A 1 91 ? 6.183 -12.778 -14.841 1.00 88.25 91 LEU A O 1
ATOM 697 N N . SER A 1 92 ? 7.349 -14.713 -14.757 1.00 86.00 92 SER A N 1
ATOM 698 C CA . SER A 1 92 ? 7.893 -14.528 -13.416 1.00 86.00 92 SER A CA 1
ATOM 699 C C . SER A 1 92 ? 8.975 -13.447 -13.419 1.00 86.00 92 SER A C 1
ATOM 701 O O . SER A 1 92 ? 9.583 -13.168 -14.452 1.00 86.00 92 SER A O 1
ATOM 703 N N . ASP A 1 93 ? 9.257 -12.858 -12.256 1.00 82.94 93 ASP A N 1
ATOM 704 C CA . ASP A 1 93 ? 10.310 -11.840 -12.130 1.00 82.94 93 ASP A CA 1
ATOM 705 C C . ASP A 1 93 ? 11.670 -12.353 -12.646 1.00 82.94 93 ASP A C 1
ATOM 707 O O . ASP A 1 93 ? 12.399 -11.620 -13.311 1.00 82.94 93 ASP A O 1
ATOM 711 N N . ALA A 1 94 ? 11.964 -13.642 -12.430 1.00 85.25 94 ALA A N 1
ATOM 712 C CA . ALA A 1 94 ? 13.167 -14.294 -12.945 1.00 85.25 94 ALA A CA 1
ATOM 713 C C . ALA A 1 94 ? 13.176 -14.392 -14.482 1.00 85.25 94 ALA A C 1
ATOM 715 O O . ALA A 1 94 ? 14.190 -14.119 -15.121 1.00 85.25 94 ALA A O 1
ATOM 716 N N . GLU A 1 95 ? 12.049 -14.750 -15.101 1.00 87.38 95 GLU A N 1
ATOM 717 C CA . GLU A 1 95 ? 11.942 -14.805 -16.565 1.00 87.38 95 GLU A CA 1
ATOM 718 C C . GLU A 1 95 ? 12.004 -13.411 -17.195 1.00 87.38 95 GLU A C 1
ATOM 720 O O . GLU A 1 95 ? 12.591 -13.245 -18.263 1.00 87.38 95 GLU A O 1
ATOM 725 N N . VAL A 1 96 ? 11.450 -12.395 -16.527 1.00 88.62 96 VAL A N 1
ATOM 726 C CA . VAL A 1 96 ? 11.572 -10.997 -16.961 1.00 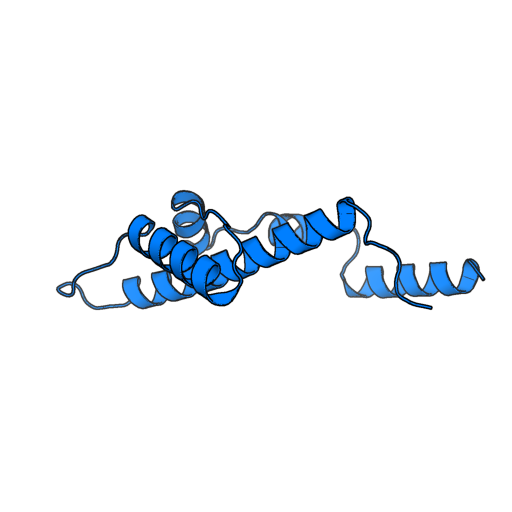88.62 96 VAL A CA 1
ATOM 727 C C . VAL A 1 96 ? 13.042 -10.576 -17.005 1.00 88.62 96 VAL A C 1
ATOM 729 O O . VAL A 1 96 ? 13.458 -9.960 -17.987 1.00 88.62 96 VAL A O 1
ATOM 732 N N . GLU A 1 97 ? 13.843 -10.927 -15.995 1.00 89.31 97 GLU A N 1
ATOM 733 C CA . GLU A 1 97 ? 15.284 -10.640 -15.988 1.00 89.31 97 GLU A CA 1
ATOM 734 C C . GLU A 1 97 ? 16.013 -11.314 -17.158 1.00 89.31 97 GLU A C 1
ATOM 736 O O . GLU A 1 97 ? 16.799 -10.654 -17.842 1.00 89.31 97 GLU A O 1
ATOM 741 N N . ILE A 1 98 ? 15.700 -12.583 -17.446 1.00 90.12 98 ILE A N 1
ATOM 742 C CA . ILE A 1 98 ? 16.282 -13.325 -18.577 1.00 90.12 98 ILE A CA 1
ATOM 743 C C . ILE A 1 98 ? 15.930 -12.656 -19.911 1.00 90.12 98 ILE A C 1
ATOM 745 O O . ILE A 1 98 ? 16.808 -12.442 -20.746 1.00 90.12 98 ILE A O 1
ATOM 749 N N . VAL A 1 99 ? 14.662 -12.287 -20.118 1.00 88.88 99 VAL A N 1
ATOM 750 C CA . VAL A 1 99 ? 14.213 -11.641 -21.362 1.00 88.88 99 VAL A CA 1
ATOM 751 C C . VAL A 1 99 ? 14.859 -10.266 -21.539 1.00 88.88 99 VAL A C 1
ATOM 753 O O . VAL A 1 99 ? 15.287 -9.934 -22.643 1.00 88.88 99 VAL A O 1
ATOM 756 N N . ILE A 1 100 ? 14.972 -9.466 -20.472 1.00 89.69 100 ILE A N 1
ATOM 757 C CA . ILE A 1 100 ? 15.647 -8.159 -20.526 1.00 89.69 100 ILE A CA 1
ATOM 758 C C . ILE A 1 100 ? 17.127 -8.331 -20.879 1.00 89.69 100 ILE A C 1
ATOM 760 O O . ILE A 1 100 ? 17.624 -7.596 -21.734 1.00 89.69 100 ILE A O 1
ATOM 764 N N . ALA A 1 101 ? 17.816 -9.289 -20.249 1.00 89.81 101 ALA A N 1
ATOM 765 C CA . ALA A 1 101 ? 19.216 -9.585 -20.544 1.00 89.81 101 ALA A CA 1
ATOM 766 C C . ALA A 1 101 ? 19.394 -10.001 -22.011 1.00 89.81 101 ALA A C 1
ATOM 768 O O . ALA A 1 101 ? 20.209 -9.414 -22.717 1.00 89.81 101 ALA A O 1
ATOM 769 N N . TYR A 1 102 ? 18.555 -10.917 -22.496 1.00 90.88 102 TYR A N 1
ATOM 770 C CA . TYR A 1 102 ? 18.572 -11.387 -23.880 1.00 90.88 102 TYR A CA 1
ATOM 771 C C . TYR A 1 102 ? 18.325 -10.265 -24.901 1.00 90.88 102 TYR A C 1
ATOM 773 O O . TYR A 1 102 ? 19.051 -10.144 -25.886 1.00 90.88 102 TYR A O 1
ATOM 781 N N . ILE A 1 103 ? 17.336 -9.394 -24.661 1.00 90.44 103 ILE A N 1
ATOM 782 C CA . ILE A 1 103 ? 17.081 -8.229 -25.525 1.00 90.44 103 ILE A CA 1
AT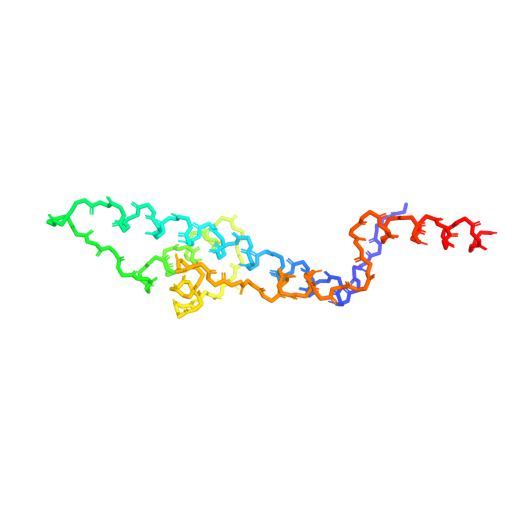OM 783 C C . ILE A 1 103 ? 18.277 -7.266 -25.501 1.00 90.44 103 ILE A C 1
ATOM 785 O O . ILE A 1 103 ? 18.627 -6.707 -26.538 1.00 90.44 103 ILE A O 1
ATOM 789 N N . GLY A 1 104 ? 18.909 -7.072 -24.340 1.00 87.50 104 GLY A N 1
ATOM 790 C CA . GLY A 1 104 ? 20.112 -6.250 -24.203 1.00 87.50 104 GLY A CA 1
ATOM 791 C C . GLY A 1 104 ? 21.336 -6.820 -24.929 1.00 87.50 104 GLY A C 1
ATOM 792 O O . GLY A 1 104 ? 22.139 -6.047 -25.443 1.00 87.50 104 GLY A O 1
ATOM 793 N N . GLU A 1 105 ? 21.463 -8.148 -25.002 1.00 85.50 105 GLU A N 1
ATOM 794 C CA . GLU A 1 105 ? 22.522 -8.835 -25.754 1.00 85.50 105 GLU A CA 1
ATOM 795 C C . GLU A 1 105 ? 22.308 -8.769 -27.273 1.00 85.50 105 GLU A C 1
ATOM 797 O O . GLU A 1 105 ? 23.277 -8.594 -28.004 1.00 85.50 105 GLU A O 1
ATOM 802 N N . ILE A 1 106 ? 21.062 -8.869 -27.751 1.00 85.06 106 ILE A N 1
ATOM 803 C CA . ILE A 1 106 ? 20.730 -8.819 -29.191 1.00 85.06 106 ILE A CA 1
ATOM 804 C C . ILE A 1 106 ? 20.615 -7.386 -29.731 1.00 85.06 106 ILE A C 1
ATOM 806 O O . ILE A 1 106 ? 20.764 -7.160 -30.929 1.00 85.06 106 ILE A O 1
ATOM 810 N N . GLY A 1 107 ? 20.305 -6.417 -28.869 1.00 64.56 107 GLY A N 1
ATOM 811 C CA . GLY A 1 107 ? 20.141 -5.012 -29.244 1.00 64.56 107 GLY A CA 1
ATOM 812 C C . GLY A 1 107 ? 21.443 -4.210 -29.378 1.00 64.56 107 GLY A C 1
ATOM 813 O O . GLY A 1 107 ? 21.360 -3.032 -29.729 1.00 64.56 107 GLY A O 1
ATOM 814 N N . ASN A 1 108 ? 22.599 -4.815 -29.078 1.00 51.59 108 ASN A N 1
ATOM 815 C CA . ASN A 1 108 ? 23.943 -4.273 -29.336 1.00 51.59 108 ASN A CA 1
ATOM 816 C C . ASN A 1 108 ? 24.499 -4.799 -30.664 1.00 51.59 108 ASN A C 1
ATOM 818 O O . ASN A 1 108 ? 25.270 -4.042 -31.295 1.00 51.59 108 ASN A O 1
#

Organism: Piloderma croceum (strain F 1598) (NCBI:txid765440)

pLDDT: mean 86.27, std 9.47, range [44.84, 94.38]

Radius of gyration: 18.72 Å; Cα contacts (8 Å, |Δi|>4): 56; chains: 1; bounding box: 38×32×56 Å

Secondary structure (DSSP, 8-state):
-PPPPPPHHHHHHHHHHHHHHHHHHHHHHHHHHHTSPBTB-PPPHHHHHHHHHHHHHHHHS------HHHHHHHHTTPPPHHHHHHHT-SS-HHHHHHHHHHHHHH--